Protein AF-A0A2H9RHC7-F1 (afdb_monomer_lite)

Foldseek 3Di:
DLLVQLVVLLVVLVVQVVV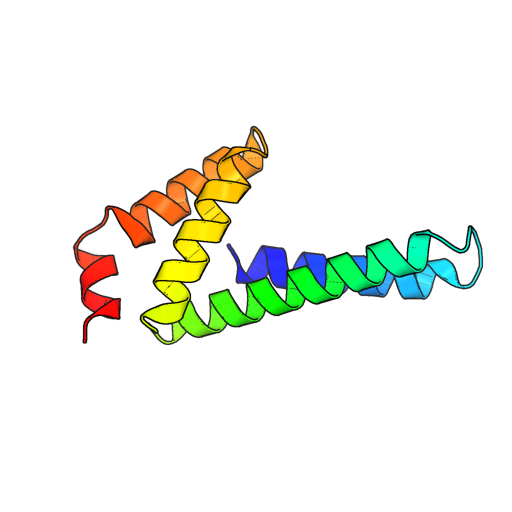VPPDDDPPSNVSSVVSNVSSVVSNVLVVCLVVLAPVSLVVQLVVLVVQCVVPDPSVVVSVVSCCQSPPDPVSVVSNVD

Secondary structure (DSSP, 8-state):
-HHHHHHHHHHHHHHHHHHTTTS--TTHHHHHHHHHHHHHHHHHHHHHHHTT-HHHHHHHHHHHHHHTTSTTHHHHHHHHHHIIIII-HHHHHHTT-

pLDDT: mean 88.53, std 10.62, range [51.97, 97.19]

Radius of gyration: 15.65 Å; chains: 1; bounding box: 35×20×48 Å

Sequence (97 aa):
MFAVGGLLGVLVGLAMLLMGGAMFAENMGIFAVIAIVIGVAELVVAYGIWNMKKWARIVGIILAVIGLINIPIGTIISIVILYFLLIDKNTKDLFTE

Structure (mmCIF, N/CA/C/O backbone):
data_AF-A0A2H9RHC7-F1
#
_entry.id   AF-A0A2H9RHC7-F1
#
loop_
_atom_site.group_PDB
_atom_site.id
_atom_site.type_symbol
_atom_site.label_atom_id
_atom_site.label_alt_id
_atom_site.label_comp_id
_atom_site.label_asym_id
_atom_site.label_entity_id
_atom_site.label_seq_id
_atom_site.pdbx_PDB_ins_code
_atom_site.Cartn_x
_atom_site.Cartn_y
_atom_site.Cartn_z
_atom_site.occupancy
_atom_site.B_iso_or_equiv
_atom_site.auth_seq_id
_atom_site.auth_comp_id
_atom_site.auth_asym_id
_atom_site.auth_atom_id
_atom_site.pdbx_PDB_model_num
ATOM 1 N N . MET A 1 1 ? -3.123 10.017 -1.004 1.00 81.94 1 MET A N 1
ATOM 2 C CA . MET A 1 1 ? -1.758 9.689 -1.478 1.00 81.94 1 MET A CA 1
ATOM 3 C C . MET A 1 1 ? -1.746 8.421 -2.327 1.00 81.94 1 MET A C 1
ATOM 5 O O . MET A 1 1 ? -1.293 8.525 -3.456 1.00 81.94 1 MET A O 1
ATOM 9 N N . PHE A 1 2 ? -2.355 7.308 -1.892 1.00 90.19 2 PHE A N 1
ATOM 10 C CA . PHE A 1 2 ? -2.512 6.096 -2.725 1.00 90.19 2 PHE A CA 1
ATOM 11 C C . PHE A 1 2 ? -3.151 6.337 -4.102 1.00 90.19 2 PHE A C 1
ATOM 13 O O . PHE A 1 2 ? -2.671 5.805 -5.088 1.00 90.19 2 PHE A O 1
ATOM 20 N N . ALA A 1 3 ? -4.170 7.199 -4.210 1.00 93.50 3 ALA A N 1
ATOM 21 C CA . ALA A 1 3 ? -4.771 7.521 -5.511 1.00 93.50 3 ALA A CA 1
ATOM 22 C C . ALA A 1 3 ? -3.777 8.175 -6.492 1.00 93.50 3 ALA A C 1
ATOM 24 O O . ALA A 1 3 ? -3.806 7.900 -7.686 1.00 93.50 3 ALA A O 1
ATOM 25 N N . VAL A 1 4 ? -2.893 9.038 -5.979 1.00 92.50 4 VAL A N 1
ATOM 26 C CA . VAL A 1 4 ? -1.886 9.740 -6.787 1.00 92.50 4 VAL A CA 1
ATOM 27 C C . VAL A 1 4 ? -0.770 8.779 -7.184 1.00 92.50 4 VAL A C 1
ATOM 29 O O . VAL A 1 4 ? -0.429 8.721 -8.359 1.00 92.50 4 VAL A O 1
ATOM 32 N N . GLY A 1 5 ? -0.247 7.999 -6.230 1.00 90.38 5 GLY A N 1
ATOM 33 C CA . GLY A 1 5 ? 0.745 6.952 -6.505 1.00 90.38 5 GLY A CA 1
ATOM 34 C C . GLY A 1 5 ? 0.225 5.939 -7.522 1.00 90.38 5 GLY A C 1
ATOM 35 O O . GLY A 1 5 ? 0.875 5.698 -8.536 1.00 90.38 5 GLY A O 1
ATOM 36 N N . GLY A 1 6 ? -1.012 5.479 -7.329 1.00 92.12 6 GLY A N 1
ATOM 37 C CA . GLY A 1 6 ? -1.653 4.510 -8.200 1.00 92.12 6 GLY A CA 1
ATOM 38 C C . GLY A 1 6 ? -1.842 5.019 -9.624 1.00 92.12 6 GLY A C 1
ATOM 39 O O . GLY A 1 6 ? -1.489 4.335 -10.584 1.00 92.12 6 GLY A O 1
ATOM 40 N N . LEU A 1 7 ? -2.324 6.258 -9.770 1.00 95.50 7 LEU A N 1
ATOM 41 C CA . LEU A 1 7 ? -2.454 6.902 -11.074 1.00 95.50 7 LEU A CA 1
ATOM 42 C C . LEU A 1 7 ? -1.090 7.062 -11.759 1.00 95.50 7 LEU A C 1
ATOM 44 O O . LEU A 1 7 ? -0.954 6.718 -12.930 1.00 95.50 7 LEU A O 1
ATOM 48 N N . LEU A 1 8 ? -0.073 7.539 -11.036 1.00 92.62 8 LEU A N 1
ATOM 49 C CA . LEU A 1 8 ? 1.279 7.688 -11.577 1.00 92.62 8 LEU A CA 1
ATOM 50 C C . LEU A 1 8 ? 1.884 6.340 -11.980 1.00 92.62 8 LEU A C 1
ATOM 52 O O . LEU A 1 8 ? 2.455 6.249 -13.060 1.00 92.62 8 LEU A O 1
ATOM 56 N N . GLY A 1 9 ? 1.728 5.290 -11.172 1.00 91.31 9 GLY A N 1
ATOM 57 C CA . GLY A 1 9 ? 2.227 3.947 -11.476 1.00 91.31 9 GLY A CA 1
ATOM 58 C C . GLY A 1 9 ? 1.615 3.369 -12.752 1.00 91.31 9 GLY A C 1
ATOM 59 O O . GLY A 1 9 ? 2.339 2.865 -13.612 1.00 91.31 9 GLY A O 1
ATOM 60 N N . VAL A 1 10 ? 0.297 3.526 -12.928 1.00 94.00 10 VAL A N 1
ATOM 61 C CA . VAL A 1 10 ? -0.393 3.121 -14.162 1.00 94.00 10 VAL A CA 1
ATOM 62 C C . VAL A 1 10 ? 0.096 3.934 -15.360 1.00 94.00 10 VAL A C 1
ATOM 64 O O . VAL A 1 10 ? 0.426 3.353 -16.390 1.00 94.00 10 VAL A O 1
ATOM 67 N N . LEU A 1 11 ? 0.184 5.262 -15.238 1.00 94.00 11 LEU A N 1
ATOM 68 C CA . LEU A 1 11 ? 0.640 6.127 -16.331 1.00 94.00 11 LEU A CA 1
ATOM 69 C C . LEU A 1 11 ? 2.092 5.842 -16.727 1.00 94.00 11 LEU A C 1
ATOM 71 O O . LEU A 1 11 ? 2.389 5.768 -17.916 1.00 94.00 11 LEU A O 1
ATOM 75 N N . VAL A 1 12 ? 2.982 5.645 -15.753 1.00 90.44 12 VAL A N 1
ATOM 76 C CA . VAL A 1 12 ? 4.385 5.286 -15.990 1.00 90.44 12 VAL A CA 1
ATOM 77 C C . VAL A 1 12 ? 4.473 3.932 -16.679 1.00 90.44 12 VAL A C 1
ATOM 79 O O . VAL A 1 12 ? 5.147 3.823 -17.698 1.00 90.44 12 VAL A O 1
ATOM 82 N N . GLY A 1 13 ? 3.762 2.916 -16.190 1.00 89.38 13 GLY A N 1
ATOM 83 C CA . GLY A 1 13 ? 3.777 1.601 -16.823 1.00 89.38 13 GLY A CA 1
ATOM 84 C C . GLY A 1 13 ? 3.213 1.623 -18.249 1.00 89.38 13 GLY A C 1
ATOM 85 O O . GLY A 1 13 ? 3.815 1.048 -19.153 1.00 89.38 13 GLY A O 1
ATOM 86 N N . LEU A 1 14 ? 2.127 2.364 -18.499 1.00 90.56 14 LEU A N 1
ATOM 87 C CA . LEU A 1 14 ? 1.602 2.570 -19.853 1.00 90.56 14 LEU A CA 1
ATOM 88 C C . LEU A 1 14 ? 2.600 3.314 -20.748 1.00 90.56 14 LEU A C 1
ATOM 90 O O . LEU A 1 14 ? 2.834 2.892 -21.877 1.00 90.56 14 LEU A O 1
ATOM 94 N N . ALA A 1 15 ? 3.226 4.382 -20.252 1.00 89.56 15 ALA A N 1
ATOM 95 C CA . ALA A 1 15 ? 4.255 5.106 -20.989 1.00 89.56 15 ALA A CA 1
ATOM 96 C C . ALA A 1 15 ? 5.446 4.196 -21.326 1.00 89.56 15 ALA A C 1
ATOM 98 O O . ALA A 1 15 ? 5.928 4.226 -22.453 1.00 89.56 15 ALA A O 1
ATOM 99 N N . MET A 1 16 ? 5.888 3.344 -20.395 1.00 85.38 16 MET A N 1
ATOM 100 C CA . MET A 1 16 ? 6.954 2.367 -20.636 1.00 85.38 16 MET A CA 1
ATOM 101 C C . MET A 1 16 ? 6.572 1.356 -21.724 1.00 85.38 16 MET A C 1
ATOM 103 O O . MET A 1 16 ? 7.403 1.061 -22.580 1.00 85.38 16 MET A O 1
ATOM 107 N N . LEU A 1 17 ? 5.324 0.870 -21.748 1.00 84.81 17 LEU A N 1
ATOM 108 C CA . LEU A 1 17 ? 4.838 -0.012 -22.818 1.00 84.81 17 LEU A CA 1
ATOM 109 C C . LEU A 1 17 ? 4.781 0.699 -24.179 1.00 84.81 17 LEU A C 1
ATOM 111 O O . LEU A 1 17 ? 5.186 0.124 -25.185 1.00 84.81 17 LEU A O 1
ATOM 115 N N . LEU A 1 18 ? 4.309 1.949 -24.214 1.00 84.94 18 LEU A N 1
ATOM 116 C CA . LEU A 1 18 ? 4.176 2.735 -25.447 1.00 84.94 18 LEU A CA 1
ATOM 117 C C . LEU A 1 18 ? 5.535 3.176 -26.012 1.00 84.94 18 LEU A C 1
ATOM 119 O O . LEU A 1 18 ? 5.729 3.168 -27.225 1.00 84.94 18 LEU A O 1
ATOM 123 N N . MET A 1 19 ? 6.487 3.533 -25.147 1.00 79.06 19 MET A N 1
ATOM 124 C CA . MET A 1 19 ? 7.853 3.903 -25.540 1.00 79.06 19 MET A CA 1
ATOM 125 C C . MET A 1 19 ? 8.718 2.679 -25.890 1.00 79.06 19 MET A C 1
ATOM 127 O O . MET A 1 19 ? 9.643 2.792 -26.693 1.00 79.06 19 MET A O 1
ATOM 131 N N . GLY A 1 20 ? 8.398 1.502 -25.338 1.00 67.25 20 GLY A N 1
ATOM 132 C CA . GLY A 1 20 ? 9.103 0.235 -25.573 1.00 67.25 20 GLY A CA 1
ATOM 133 C C . GLY A 1 20 ? 8.938 -0.357 -26.980 1.00 67.25 20 GLY A C 1
ATOM 134 O O . GLY A 1 20 ? 9.589 -1.347 -27.298 1.00 67.25 20 GLY A O 1
ATOM 135 N N . GLY A 1 21 ? 8.118 0.249 -27.847 1.00 60.81 21 GLY A N 1
ATOM 136 C CA . GLY A 1 21 ? 7.933 -0.186 -29.237 1.00 60.81 21 GLY A CA 1
ATOM 137 C C . GLY A 1 21 ? 9.097 0.128 -30.190 1.00 60.81 21 GLY A C 1
ATOM 138 O O . GLY A 1 21 ? 9.103 -0.390 -31.302 1.00 60.81 21 GLY A O 1
ATOM 139 N N . ALA A 1 22 ? 10.077 0.952 -29.793 1.00 54.75 22 ALA A N 1
ATOM 140 C CA . ALA A 1 22 ? 11.152 1.385 -30.698 1.00 54.75 22 ALA A CA 1
ATOM 141 C C . ALA A 1 22 ? 12.580 1.210 -30.159 1.00 54.75 22 ALA A C 1
ATOM 143 O O . ALA A 1 22 ? 13.515 1.185 -30.956 1.00 54.75 22 ALA A O 1
ATOM 144 N N . MET A 1 23 ? 12.792 1.087 -28.845 1.00 57.91 23 MET A N 1
ATOM 145 C CA . MET A 1 23 ? 14.140 1.011 -28.281 1.00 57.91 23 MET A CA 1
ATOM 146 C C . MET A 1 23 ? 14.142 0.191 -26.975 1.00 57.91 23 MET A C 1
ATOM 148 O O . MET A 1 23 ? 13.525 0.601 -26.002 1.00 57.91 23 MET A O 1
ATOM 152 N N . PHE A 1 24 ? 14.900 -0.912 -26.946 1.00 51.97 24 PHE A N 1
ATOM 153 C CA . PHE A 1 24 ? 15.368 -1.646 -25.750 1.00 51.97 24 PHE A CA 1
ATOM 154 C C . PHE A 1 24 ? 14.500 -2.781 -25.143 1.00 51.97 24 PHE A C 1
ATOM 156 O O . PHE A 1 24 ? 13.559 -2.568 -24.391 1.00 51.97 24 PHE A O 1
ATOM 163 N N . ALA A 1 25 ? 14.995 -4.004 -25.391 1.00 57.41 25 ALA A N 1
ATOM 164 C CA . ALA A 1 25 ? 15.199 -5.139 -24.478 1.00 57.41 25 ALA A CA 1
ATOM 165 C C . ALA A 1 25 ? 14.003 -5.783 -23.737 1.00 57.41 25 ALA A C 1
ATOM 167 O O . ALA A 1 25 ? 13.318 -5.181 -22.915 1.00 57.41 25 ALA A O 1
ATOM 168 N N . GLU A 1 26 ? 13.906 -7.100 -23.926 1.00 59.81 26 GLU A N 1
ATOM 169 C CA . GLU A 1 26 ? 12.944 -8.088 -23.406 1.00 59.81 26 GLU A CA 1
ATOM 170 C C . GLU A 1 26 ? 12.585 -7.983 -21.903 1.00 59.81 26 GLU A C 1
ATOM 172 O O . GLU A 1 26 ? 11.545 -8.486 -21.482 1.00 59.81 26 GLU A O 1
ATOM 177 N N . ASN A 1 27 ? 13.378 -7.276 -21.090 1.00 64.56 27 ASN A N 1
ATOM 178 C CA . ASN A 1 27 ? 13.176 -7.133 -19.645 1.00 64.56 27 ASN A CA 1
ATOM 179 C C . ASN A 1 27 ? 12.346 -5.900 -19.229 1.00 64.56 27 ASN A C 1
ATOM 181 O O . ASN A 1 27 ? 11.803 -5.885 -18.125 1.00 64.56 27 ASN A O 1
ATOM 185 N N . MET A 1 28 ? 12.209 -4.8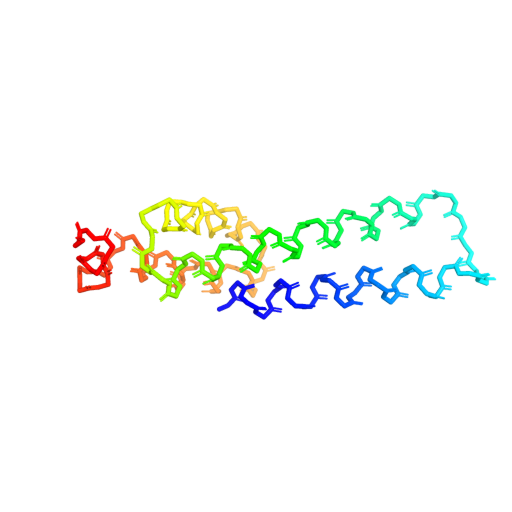67 -20.074 1.00 66.44 28 MET A N 1
ATOM 186 C CA . MET A 1 28 ? 11.478 -3.638 -19.705 1.00 66.44 28 MET A CA 1
ATOM 187 C C . MET A 1 28 ? 9.956 -3.830 -19.640 1.00 66.44 28 MET A C 1
ATOM 189 O O . MET A 1 28 ? 9.291 -3.179 -18.833 1.00 66.44 28 MET A O 1
ATOM 193 N N . GLY A 1 29 ? 9.405 -4.766 -20.420 1.00 74.62 29 GLY A N 1
ATOM 194 C CA . GLY A 1 29 ? 7.973 -5.081 -20.394 1.00 74.62 29 GLY A CA 1
ATOM 195 C C . GLY A 1 29 ? 7.506 -5.608 -19.035 1.00 74.62 29 GLY A C 1
ATOM 196 O O . GLY A 1 29 ? 6.428 -5.247 -18.568 1.00 74.62 29 GLY A O 1
ATOM 197 N N . ILE A 1 30 ? 8.347 -6.389 -18.350 1.00 82.81 30 ILE A N 1
ATOM 198 C CA . ILE A 1 30 ? 8.035 -6.938 -17.023 1.00 82.81 30 ILE A CA 1
ATOM 199 C C . ILE A 1 30 ? 7.919 -5.811 -15.991 1.00 82.81 30 ILE A C 1
ATOM 201 O O . ILE A 1 30 ? 6.947 -5.766 -15.240 1.00 82.81 30 ILE A O 1
ATOM 205 N N . PHE A 1 31 ? 8.853 -4.854 -15.989 1.00 84.44 31 PHE A N 1
ATOM 206 C CA . PHE A 1 31 ? 8.788 -3.697 -15.090 1.00 84.44 31 PHE A CA 1
ATOM 207 C C . PHE A 1 31 ? 7.563 -2.818 -15.356 1.00 84.44 31 PHE A C 1
ATOM 209 O O . PHE A 1 31 ? 6.944 -2.335 -14.409 1.00 84.44 31 PHE A O 1
ATOM 216 N N . ALA A 1 32 ? 7.175 -2.656 -16.623 1.00 87.94 32 ALA A N 1
ATOM 217 C CA . ALA A 1 32 ? 5.984 -1.902 -16.990 1.00 87.94 32 ALA A CA 1
ATOM 218 C C . ALA A 1 32 ? 4.698 -2.572 -16.473 1.00 87.94 32 ALA A C 1
ATOM 220 O O . ALA A 1 32 ? 3.851 -1.910 -15.874 1.00 87.94 32 ALA A O 1
ATOM 221 N N . VAL A 1 33 ? 4.580 -3.895 -16.629 1.00 88.50 33 VAL A N 1
ATOM 222 C CA . VAL A 1 33 ? 3.447 -4.667 -16.093 1.00 88.50 33 VAL A CA 1
ATOM 223 C C . VAL A 1 33 ? 3.414 -4.599 -14.566 1.00 88.50 33 VAL A C 1
ATOM 225 O O . VAL A 1 33 ? 2.353 -4.353 -13.998 1.00 88.50 33 VAL A O 1
ATOM 228 N N . ILE A 1 34 ? 4.561 -4.746 -13.895 1.00 89.56 34 ILE A N 1
ATOM 229 C CA . ILE A 1 34 ? 4.657 -4.616 -12.433 1.00 89.56 34 ILE A CA 1
ATOM 230 C C . ILE A 1 34 ? 4.190 -3.227 -11.979 1.00 89.56 34 ILE A C 1
ATOM 232 O O . ILE A 1 34 ? 3.391 -3.132 -11.049 1.00 89.56 34 ILE A O 1
ATOM 236 N N . ALA A 1 35 ? 4.629 -2.157 -12.650 1.00 90.19 35 ALA A N 1
ATOM 237 C CA . ALA A 1 35 ? 4.218 -0.791 -12.329 1.00 90.19 35 ALA A CA 1
ATOM 238 C C . ALA A 1 35 ? 2.700 -0.591 -12.474 1.00 90.19 35 ALA A C 1
ATOM 240 O O . ALA A 1 35 ? 2.077 0.004 -11.594 1.00 90.19 35 ALA A O 1
ATOM 241 N N . ILE A 1 36 ? 2.087 -1.145 -13.528 1.00 92.06 36 ILE A N 1
ATOM 242 C CA . ILE A 1 36 ? 0.629 -1.103 -13.719 1.00 92.06 36 ILE A CA 1
ATOM 243 C C . ILE A 1 36 ? -0.083 -1.884 -12.615 1.00 92.06 36 ILE A C 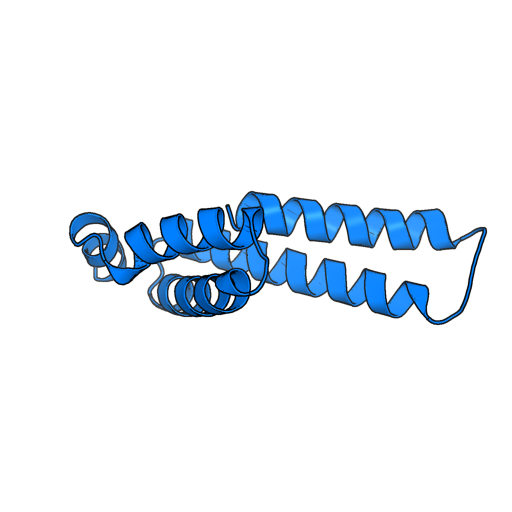1
ATOM 245 O O . ILE A 1 36 ? -1.031 -1.370 -12.031 1.00 92.06 36 ILE A O 1
ATOM 249 N N . VAL A 1 37 ? 0.362 -3.103 -12.304 1.00 94.25 37 VAL A N 1
ATOM 250 C CA . VAL A 1 37 ? -0.271 -3.953 -11.282 1.00 94.25 37 VAL A CA 1
ATOM 251 C C . VAL A 1 37 ? -0.223 -3.284 -9.910 1.00 94.25 37 VAL A C 1
ATOM 253 O O . VAL A 1 37 ? -1.249 -3.206 -9.232 1.00 94.25 37 VAL A O 1
ATOM 256 N N . ILE A 1 38 ? 0.939 -2.754 -9.518 1.00 90.75 38 ILE A N 1
ATOM 257 C CA . ILE A 1 38 ? 1.087 -2.003 -8.267 1.00 90.75 38 ILE A CA 1
ATOM 258 C C . ILE A 1 38 ? 0.199 -0.756 -8.299 1.00 90.75 38 ILE A C 1
ATOM 260 O O . ILE A 1 38 ? -0.539 -0.513 -7.347 1.00 90.75 38 ILE A O 1
ATOM 264 N N . GLY A 1 39 ? 0.205 -0.007 -9.405 1.00 92.56 39 GLY A N 1
ATOM 265 C CA . GLY A 1 39 ? -0.596 1.205 -9.533 1.00 92.56 39 GLY A CA 1
ATOM 266 C C . GLY A 1 39 ? -2.100 0.941 -9.398 1.00 92.56 39 GLY A C 1
ATOM 267 O O . GLY A 1 39 ? -2.799 1.628 -8.654 1.00 92.56 39 GLY A O 1
ATOM 268 N N . VAL A 1 40 ? -2.601 -0.117 -10.039 1.00 95.12 40 VAL A N 1
ATOM 269 C CA . VAL A 1 40 ? -3.995 -0.560 -9.904 1.00 95.12 40 VAL A CA 1
ATOM 270 C C . VAL A 1 40 ? -4.301 -0.984 -8.469 1.00 95.12 40 VAL A C 1
ATOM 272 O O . VAL A 1 40 ? -5.341 -0.600 -7.936 1.00 95.12 40 VAL A O 1
ATOM 275 N N . ALA A 1 41 ? -3.407 -1.728 -7.813 1.00 93.50 41 ALA A N 1
ATOM 276 C CA . ALA A 1 41 ? -3.596 -2.122 -6.420 1.00 93.50 41 ALA A CA 1
ATOM 277 C C . ALA A 1 41 ? -3.705 -0.899 -5.490 1.00 93.50 41 ALA A C 1
ATOM 279 O O . ALA A 1 41 ? -4.595 -0.850 -4.640 1.00 93.50 41 ALA A O 1
ATOM 280 N N . GLU A 1 42 ? -2.870 0.125 -5.683 1.00 93.94 42 GLU A N 1
ATOM 281 C CA . GLU A 1 42 ? -2.961 1.376 -4.922 1.00 93.94 42 GLU A CA 1
ATOM 282 C C . GLU A 1 42 ? -4.269 2.135 -5.184 1.00 93.94 42 GLU A C 1
ATOM 284 O O . GLU A 1 42 ? -4.865 2.667 -4.244 1.00 93.94 42 GLU A O 1
ATOM 289 N N . LEU A 1 43 ? -4.768 2.148 -6.425 1.00 96.69 43 LEU A N 1
ATOM 290 C CA . LEU A 1 43 ? -6.077 2.728 -6.752 1.00 96.69 43 LEU A CA 1
ATOM 291 C C . LEU A 1 43 ? -7.222 1.975 -6.065 1.00 96.69 43 LEU A C 1
ATOM 293 O O . LEU A 1 43 ? -8.139 2.602 -5.532 1.00 96.69 43 LEU A O 1
ATOM 297 N N . VAL A 1 44 ? -7.155 0.643 -6.025 1.00 97.19 44 VAL A N 1
ATOM 298 C CA . VAL A 1 44 ? -8.131 -0.200 -5.320 1.00 97.19 44 VAL A CA 1
ATOM 299 C C . VAL A 1 44 ? -8.124 0.106 -3.822 1.00 97.19 44 VAL A C 1
ATOM 301 O O . VAL A 1 44 ? -9.187 0.285 -3.226 1.00 97.19 44 VAL A O 1
ATOM 304 N N . VAL A 1 45 ? -6.945 0.243 -3.211 1.00 96.31 45 VAL A N 1
ATOM 305 C CA . VAL A 1 45 ? -6.813 0.641 -1.800 1.00 96.31 45 VAL A CA 1
ATOM 306 C C . VAL A 1 45 ? -7.355 2.050 -1.571 1.00 96.31 45 VAL A C 1
ATOM 308 O O . VAL A 1 45 ? -8.094 2.264 -0.612 1.00 96.31 45 VAL A O 1
ATOM 311 N N . ALA A 1 46 ? -7.054 3.003 -2.455 1.00 96.31 46 ALA A N 1
ATOM 312 C CA . ALA A 1 46 ? -7.575 4.363 -2.362 1.00 96.31 46 ALA A CA 1
ATOM 313 C C . ALA A 1 46 ? -9.107 4.391 -2.413 1.00 96.31 46 ALA A C 1
ATOM 315 O O . ALA A 1 46 ? -9.738 5.015 -1.561 1.00 96.31 46 ALA A O 1
ATOM 316 N N . TYR A 1 47 ? -9.702 3.654 -3.353 1.00 97.19 47 TYR A N 1
ATOM 317 C CA . TYR A 1 47 ? -11.148 3.493 -3.445 1.00 97.19 47 TYR A CA 1
ATOM 318 C C . TYR A 1 47 ? -11.724 2.860 -2.174 1.00 97.19 47 TYR A C 1
ATOM 320 O O . TYR A 1 47 ? -12.710 3.350 -1.624 1.00 97.19 47 TYR A O 1
ATOM 328 N N . GLY A 1 48 ? -11.100 1.802 -1.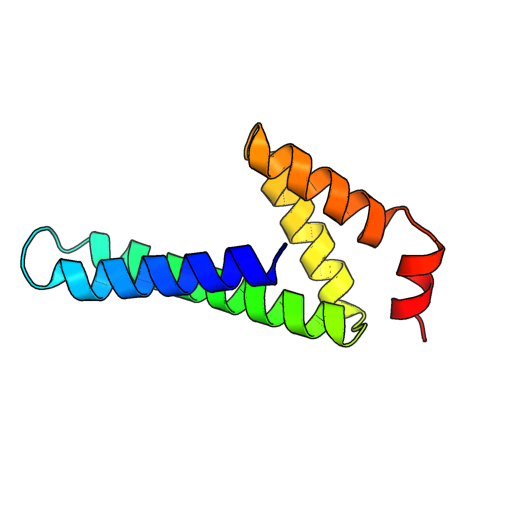658 1.00 96.00 48 GLY A N 1
ATOM 329 C CA . GLY A 1 48 ? -11.528 1.170 -0.415 1.00 96.00 48 GLY A CA 1
ATOM 330 C C . GLY A 1 48 ? -11.465 2.116 0.792 1.00 96.00 48 GLY A C 1
ATOM 331 O O . GLY A 1 48 ? -12.375 2.097 1.618 1.00 96.00 48 GLY A O 1
ATOM 332 N N . ILE A 1 49 ? -10.442 2.975 0.866 1.00 96.06 49 ILE A N 1
ATOM 333 C CA . ILE A 1 49 ? -10.299 4.004 1.906 1.00 96.06 49 ILE A CA 1
ATOM 334 C C . ILE A 1 49 ? -11.396 5.068 1.779 1.00 96.06 49 ILE A C 1
ATOM 336 O O . ILE A 1 49 ? -12.008 5.412 2.783 1.00 96.06 49 ILE A O 1
ATOM 340 N N . TRP A 1 50 ? -11.704 5.549 0.569 1.00 95.69 50 TRP A N 1
ATOM 341 C CA . TRP A 1 50 ? -12.795 6.513 0.352 1.00 95.69 50 TRP A CA 1
ATOM 342 C C . TRP A 1 50 ? -14.172 5.969 0.732 1.00 95.69 50 TRP A C 1
ATOM 344 O O . TRP A 1 50 ? -15.036 6.728 1.156 1.00 95.69 50 TRP A O 1
ATOM 354 N N . ASN A 1 51 ? -14.363 4.656 0.615 1.00 95.62 51 ASN A N 1
ATOM 355 C CA . ASN A 1 51 ? -15.590 3.970 1.019 1.00 95.62 51 ASN A CA 1
ATOM 356 C C . ASN A 1 51 ? -15.522 3.418 2.453 1.00 95.62 51 ASN A C 1
ATOM 358 O O . ASN A 1 51 ? -16.296 2.519 2.793 1.00 95.62 51 ASN A O 1
ATOM 362 N N . MET A 1 52 ? -14.564 3.896 3.256 1.00 95.12 52 MET A N 1
ATOM 363 C CA . MET A 1 52 ? -14.363 3.539 4.663 1.00 95.12 52 MET A CA 1
ATOM 364 C C . MET A 1 52 ? -14.325 2.026 4.931 1.00 95.12 52 MET A C 1
ATOM 366 O O . MET A 1 52 ? -14.761 1.526 5.964 1.00 95.12 52 MET A O 1
ATOM 370 N N . LYS A 1 53 ? -13.783 1.240 3.994 1.00 95.69 53 LYS A N 1
ATOM 371 C CA . LYS A 1 53 ? -13.755 -0.220 4.125 1.00 95.69 53 LYS A CA 1
ATOM 372 C C . LYS A 1 53 ? -12.650 -0.677 5.082 1.00 95.69 53 LYS A C 1
ATOM 374 O O . LYS A 1 53 ? -11.477 -0.350 4.897 1.00 95.69 53 LYS A O 1
ATOM 379 N N . LYS A 1 54 ? -13.004 -1.548 6.038 1.00 94.06 54 LYS A N 1
ATOM 380 C CA . LYS A 1 54 ? -12.084 -2.161 7.025 1.00 94.06 54 LYS A CA 1
ATOM 381 C C . LYS A 1 54 ? -10.840 -2.788 6.388 1.00 94.06 54 LYS A C 1
ATOM 383 O O . LYS A 1 54 ? -9.727 -2.561 6.855 1.00 94.06 54 LYS A O 1
ATOM 388 N N . TRP A 1 55 ? -11.015 -3.540 5.298 1.00 94.69 55 TRP A N 1
ATOM 389 C CA . TRP A 1 55 ? -9.900 -4.192 4.599 1.00 94.69 55 TRP A CA 1
ATOM 390 C C . TRP A 1 55 ? -8.912 -3.172 4.017 1.00 94.69 55 TRP A C 1
ATOM 392 O O . TRP A 1 55 ? -7.703 -3.365 4.102 1.00 94.69 55 TRP A O 1
ATOM 402 N N . ALA A 1 56 ? -9.414 -2.055 3.487 1.00 95.56 56 ALA A N 1
ATOM 403 C CA . ALA A 1 56 ? -8.594 -1.047 2.827 1.00 95.56 56 ALA A CA 1
ATOM 404 C C . ALA A 1 56 ? -7.730 -0.279 3.825 1.00 95.56 56 ALA A C 1
ATOM 406 O O . ALA A 1 56 ? -6.588 0.059 3.526 1.00 95.56 56 ALA A O 1
ATOM 407 N N . ARG A 1 57 ? -8.239 -0.081 5.046 1.00 95.44 57 ARG A N 1
ATOM 408 C CA . ARG A 1 57 ? -7.456 0.458 6.158 1.00 95.44 57 ARG A CA 1
ATOM 409 C C . ARG A 1 57 ? -6.273 -0.443 6.510 1.00 95.44 57 ARG A C 1
ATOM 411 O O . ARG A 1 57 ? -5.160 0.056 6.639 1.00 95.44 57 ARG A O 1
ATOM 418 N N . ILE A 1 58 ? -6.493 -1.755 6.638 1.00 95.75 58 ILE A N 1
ATOM 419 C CA . ILE A 1 58 ? -5.424 -2.717 6.963 1.00 95.75 58 ILE A CA 1
ATOM 420 C C . ILE A 1 58 ? -4.367 -2.730 5.856 1.00 95.75 58 ILE A C 1
ATOM 422 O O . ILE A 1 58 ? -3.180 -2.580 6.138 1.00 95.75 58 ILE A O 1
ATOM 426 N N . VAL A 1 59 ? -4.793 -2.847 4.596 1.00 95.25 59 VAL A N 1
ATOM 427 C CA . VAL A 1 59 ? -3.868 -2.853 3.453 1.00 95.25 59 VAL A CA 1
ATOM 428 C C . VAL A 1 59 ? -3.120 -1.520 3.346 1.00 95.25 59 VAL A C 1
ATOM 430 O O . VAL A 1 59 ? -1.909 -1.521 3.152 1.00 95.25 59 VAL A O 1
ATOM 433 N N . GLY A 1 60 ? -3.796 -0.387 3.552 1.00 95.31 60 GLY A N 1
ATOM 434 C CA . GLY A 1 60 ? -3.170 0.936 3.564 1.00 95.31 60 GLY A CA 1
ATOM 435 C C . GLY A 1 60 ? -2.105 1.092 4.654 1.00 95.31 60 GLY A C 1
ATOM 436 O O . GLY A 1 60 ? -1.056 1.676 4.399 1.00 95.31 60 GLY A O 1
ATOM 437 N N . ILE A 1 61 ? -2.321 0.521 5.844 1.00 95.88 61 ILE A N 1
ATOM 438 C CA . ILE A 1 61 ? -1.306 0.485 6.911 1.00 95.88 61 ILE A CA 1
ATOM 439 C C . ILE A 1 61 ? -0.096 -0.346 6.475 1.00 95.88 61 ILE A C 1
ATOM 441 O O . ILE A 1 61 ? 1.031 0.122 6.608 1.00 95.88 61 ILE A O 1
ATOM 445 N N . ILE A 1 62 ? -0.311 -1.545 5.924 1.00 95.31 62 ILE A N 1
ATOM 446 C CA . ILE A 1 62 ? 0.779 -2.413 5.445 1.00 95.31 62 ILE A CA 1
ATOM 447 C C . ILE A 1 62 ? 1.609 -1.689 4.378 1.00 95.31 62 ILE A C 1
ATOM 449 O O . ILE A 1 62 ? 2.834 -1.641 4.478 1.00 95.31 62 ILE A O 1
ATOM 453 N N . LEU A 1 63 ? 0.949 -1.077 3.391 1.00 92.50 63 LEU A N 1
ATOM 454 C CA . LEU A 1 63 ? 1.628 -0.336 2.328 1.00 92.50 63 LEU A CA 1
ATOM 455 C C . LEU A 1 63 ? 2.405 0.865 2.871 1.00 92.50 63 LEU A C 1
ATOM 457 O O . LEU A 1 63 ? 3.519 1.119 2.423 1.00 92.50 63 LEU A O 1
ATOM 461 N N . ALA A 1 64 ? 1.867 1.572 3.866 1.00 93.62 64 ALA A N 1
ATOM 462 C CA . ALA A 1 64 ? 2.580 2.671 4.502 1.00 93.62 64 ALA A CA 1
ATOM 463 C C . ALA A 1 64 ? 3.804 2.182 5.296 1.00 93.62 64 ALA A C 1
ATOM 465 O O . ALA A 1 64 ? 4.854 2.807 5.231 1.00 93.62 64 ALA A O 1
ATOM 466 N N . VAL A 1 65 ? 3.738 1.034 5.980 1.00 94.94 65 VAL A N 1
ATOM 467 C CA . VAL A 1 65 ? 4.927 0.448 6.630 1.00 94.94 65 VAL A CA 1
ATOM 468 C C . VAL A 1 65 ? 6.012 0.123 5.600 1.00 94.94 65 VAL A C 1
ATOM 470 O O . VAL A 1 65 ? 7.174 0.455 5.822 1.00 94.94 65 VAL A O 1
ATOM 473 N N . ILE A 1 66 ? 5.643 -0.462 4.457 1.00 92.06 66 ILE A N 1
ATOM 474 C CA . ILE A 1 66 ? 6.588 -0.730 3.359 1.00 92.06 66 ILE A CA 1
ATOM 475 C C . ILE A 1 66 ? 7.171 0.586 2.819 1.00 92.06 66 ILE A C 1
ATOM 477 O O . ILE A 1 66 ? 8.376 0.691 2.588 1.00 92.06 66 ILE A O 1
ATOM 481 N N . GLY A 1 67 ? 6.338 1.619 2.676 1.00 87.12 67 GLY A N 1
ATOM 482 C CA . GLY A 1 67 ? 6.739 2.936 2.188 1.00 87.12 67 GLY A CA 1
ATOM 483 C C . GLY A 1 67 ? 7.729 3.683 3.090 1.00 87.12 67 GLY A C 1
ATOM 484 O O . GLY A 1 67 ? 8.443 4.556 2.594 1.00 87.12 67 GLY A O 1
ATOM 485 N N . LEU A 1 68 ? 7.854 3.318 4.374 1.00 92.31 68 LEU A N 1
ATOM 486 C CA . LEU A 1 68 ? 8.861 3.898 5.273 1.00 92.31 68 LEU A CA 1
ATOM 487 C C . LEU A 1 68 ? 10.301 3.642 4.806 1.00 92.31 68 LEU A C 1
ATOM 489 O O . LEU A 1 68 ? 11.174 4.452 5.114 1.00 92.31 68 LEU A O 1
ATOM 493 N N . ILE A 1 69 ? 10.538 2.566 4.044 1.00 92.19 69 ILE A N 1
ATOM 494 C CA . ILE A 1 69 ? 11.856 2.201 3.496 1.00 92.19 69 ILE A CA 1
ATOM 495 C C . ILE A 1 69 ? 12.313 3.216 2.430 1.00 92.19 69 ILE A C 1
ATOM 497 O O . ILE A 1 69 ? 13.509 3.399 2.207 1.00 92.19 69 ILE A O 1
ATOM 501 N N . ASN A 1 70 ? 11.373 3.912 1.784 1.00 84.56 70 ASN A N 1
ATOM 502 C CA . ASN A 1 70 ? 11.655 4.831 0.686 1.00 84.56 70 ASN A CA 1
ATOM 503 C C . ASN A 1 70 ? 11.951 6.258 1.199 1.00 84.56 70 ASN A C 1
ATOM 505 O O . ASN A 1 70 ? 11.082 7.133 1.223 1.00 84.56 70 ASN A O 1
ATOM 509 N N . ILE A 1 71 ? 13.189 6.483 1.643 1.00 89.44 71 ILE A N 1
ATOM 510 C CA . ILE A 1 71 ? 13.648 7.741 2.257 1.00 89.44 71 ILE A CA 1
ATOM 511 C C . ILE A 1 71 ? 14.086 8.759 1.178 1.00 89.44 71 ILE A C 1
ATOM 513 O O . ILE A 1 71 ? 14.785 8.373 0.243 1.00 89.44 71 ILE A O 1
ATOM 517 N N . PRO A 1 72 ? 13.769 10.070 1.310 1.00 86.88 72 PRO A N 1
ATOM 518 C CA . PRO A 1 72 ? 13.039 10.697 2.422 1.00 86.88 72 PRO A CA 1
ATOM 519 C C . PRO A 1 72 ? 11.537 10.893 2.163 1.00 86.88 72 PRO A C 1
ATOM 521 O O . PRO A 1 72 ? 10.751 10.973 3.106 1.00 86.88 72 PRO A O 1
ATOM 524 N N . ILE A 1 73 ? 11.125 10.988 0.897 1.00 89.00 73 ILE A N 1
ATOM 525 C CA . ILE A 1 73 ? 9.765 11.404 0.521 1.00 89.00 73 ILE A CA 1
ATOM 526 C C . ILE A 1 73 ? 8.736 10.332 0.898 1.00 89.00 73 ILE A C 1
ATOM 528 O O . ILE A 1 73 ? 7.701 10.649 1.488 1.00 89.00 73 ILE A O 1
ATOM 532 N N . GLY A 1 74 ? 9.025 9.062 0.600 1.00 84.25 74 GLY A N 1
ATOM 533 C CA . GLY A 1 74 ? 8.140 7.944 0.923 1.00 84.25 74 GLY A CA 1
ATOM 534 C C . GLY A 1 74 ? 7.943 7.779 2.426 1.00 84.25 74 GLY A C 1
ATOM 535 O O . GLY A 1 74 ? 6.824 7.521 2.862 1.00 84.25 74 GLY A O 1
ATOM 536 N N . THR A 1 75 ? 8.971 8.047 3.230 1.00 92.56 75 THR A N 1
ATOM 537 C CA . THR A 1 75 ? 8.876 8.038 4.694 1.00 92.56 75 THR A CA 1
ATOM 538 C C . THR A 1 75 ? 7.934 9.117 5.220 1.00 92.56 75 THR A C 1
ATOM 540 O O . THR A 1 75 ? 7.061 8.802 6.025 1.00 92.56 75 THR A O 1
ATOM 543 N N . ILE A 1 76 ? 8.044 10.365 4.746 1.00 94.56 76 ILE A N 1
ATOM 544 C CA . ILE A 1 76 ? 7.150 11.460 5.171 1.00 94.56 76 ILE A CA 1
ATOM 545 C C . ILE A 1 76 ? 5.695 11.113 4.839 1.00 94.56 76 ILE A C 1
ATOM 547 O O . ILE A 1 76 ? 4.822 11.173 5.704 1.00 94.56 76 ILE A O 1
ATOM 551 N N . ILE A 1 77 ? 5.449 10.691 3.597 1.00 92.81 77 ILE A N 1
ATOM 552 C CA . ILE A 1 77 ? 4.127 10.265 3.121 1.00 92.81 77 ILE A CA 1
ATOM 553 C C . ILE A 1 77 ? 3.579 9.124 3.986 1.00 92.81 77 ILE A C 1
ATOM 555 O O . ILE A 1 77 ? 2.434 9.165 4.434 1.00 92.81 77 ILE A O 1
ATOM 559 N N . SER A 1 78 ? 4.411 8.125 4.259 1.00 93.44 78 SER A N 1
ATOM 560 C CA . SER A 1 78 ? 4.026 6.937 5.016 1.00 93.44 78 SER A CA 1
ATOM 561 C C . SER A 1 78 ? 3.724 7.243 6.476 1.00 93.44 78 SER A C 1
ATOM 563 O O . SER A 1 78 ? 2.750 6.722 7.010 1.00 93.44 78 SER A O 1
ATOM 565 N N . ILE A 1 79 ? 4.491 8.131 7.115 1.00 95.69 79 ILE A N 1
ATOM 566 C CA . ILE A 1 79 ? 4.212 8.589 8.482 1.00 95.69 79 ILE A CA 1
ATOM 567 C C . ILE A 1 79 ? 2.846 9.274 8.545 1.00 95.69 79 ILE A C 1
ATOM 569 O O . ILE A 1 79 ? 2.064 8.977 9.444 1.00 95.69 79 ILE A O 1
ATOM 573 N N . VAL A 1 80 ? 2.527 10.142 7.579 1.00 95.38 80 VAL A N 1
ATOM 574 C CA . VAL A 1 80 ? 1.218 10.810 7.520 1.00 95.38 80 VAL A CA 1
ATOM 575 C C . VAL A 1 80 ? 0.092 9.786 7.360 1.00 95.38 80 VAL A C 1
ATOM 577 O O . VAL A 1 80 ? -0.906 9.847 8.077 1.00 95.38 80 VAL A O 1
ATOM 580 N N . ILE A 1 81 ? 0.253 8.806 6.468 1.00 94.88 81 ILE A N 1
ATOM 581 C CA . ILE A 1 81 ? -0.751 7.752 6.264 1.00 94.88 81 ILE A CA 1
ATOM 582 C C . ILE A 1 81 ? -0.931 6.907 7.532 1.00 94.88 81 ILE A C 1
ATOM 584 O O . ILE A 1 81 ? -2.065 6.656 7.943 1.00 94.88 81 ILE A O 1
ATOM 588 N N . LEU A 1 82 ? 0.165 6.487 8.171 1.00 96.31 82 LEU A N 1
ATOM 589 C CA . LEU A 1 82 ? 0.122 5.723 9.418 1.00 96.31 82 LEU A CA 1
ATOM 590 C C . LEU A 1 82 ? -0.534 6.529 10.533 1.00 96.31 82 LEU A C 1
ATOM 592 O O . LEU A 1 82 ? -1.351 5.986 11.268 1.00 96.31 82 LEU A O 1
ATOM 596 N N . TYR A 1 83 ? -0.245 7.824 10.636 1.00 96.50 83 TYR A N 1
ATOM 597 C CA . TYR A 1 83 ? -0.888 8.681 11.621 1.00 96.50 83 TYR A CA 1
ATOM 598 C C . TYR A 1 83 ? -2.415 8.637 11.483 1.00 96.50 83 TYR A C 1
ATOM 600 O O . TYR A 1 83 ? -3.096 8.295 12.447 1.00 96.50 83 TYR A O 1
ATOM 608 N N . PHE A 1 84 ? -2.956 8.867 10.286 1.00 95.44 84 PHE A N 1
ATOM 609 C CA . PHE A 1 84 ? -4.408 8.868 10.084 1.00 95.44 84 PHE A CA 1
ATOM 610 C C . PHE A 1 84 ? -5.044 7.476 10.199 1.00 95.44 84 PHE A C 1
ATOM 612 O O . PHE A 1 84 ? -6.073 7.315 10.847 1.00 95.44 84 PHE A O 1
ATOM 619 N N . LEU A 1 85 ? -4.449 6.441 9.600 1.00 94.56 85 LEU A N 1
ATOM 620 C CA . LEU A 1 85 ? -5.073 5.112 9.562 1.00 94.56 85 LEU A CA 1
ATOM 621 C C . LEU A 1 85 ? -4.844 4.290 10.841 1.00 94.56 85 LEU A C 1
ATOM 623 O O . LEU A 1 85 ? -5.635 3.390 11.145 1.00 94.56 85 LEU A O 1
ATOM 627 N N . LEU A 1 86 ? -3.773 4.551 11.595 1.00 93.94 86 LEU A N 1
ATOM 628 C CA . LEU A 1 86 ? -3.384 3.749 12.760 1.00 93.94 86 LEU A CA 1
ATOM 629 C C . LEU A 1 86 ? -3.543 4.488 14.095 1.00 93.94 86 LEU A C 1
ATOM 631 O O . LEU A 1 86 ? -3.950 3.854 15.080 1.00 93.94 86 LEU A O 1
ATOM 635 N N . ILE A 1 87 ? -3.246 5.791 14.139 1.00 93.88 87 ILE A N 1
ATOM 636 C CA . ILE A 1 87 ? -3.140 6.566 15.386 1.00 93.88 87 ILE A CA 1
ATOM 637 C C . ILE A 1 87 ? -4.393 7.413 15.639 1.00 93.88 87 ILE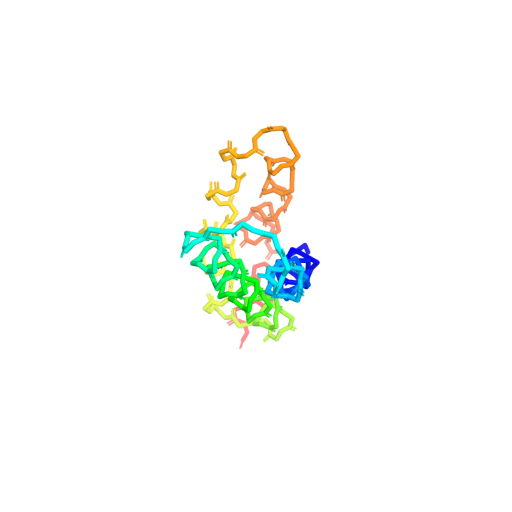 A C 1
ATOM 639 O O . ILE A 1 87 ? -4.961 7.320 16.729 1.00 93.88 87 ILE A O 1
ATOM 643 N N . ASP A 1 88 ? -4.838 8.198 14.657 1.00 95.00 88 ASP A N 1
ATOM 644 C CA . ASP A 1 88 ? -5.945 9.145 14.806 1.00 95.00 88 ASP A CA 1
ATOM 645 C C . ASP A 1 88 ? -7.269 8.435 15.108 1.00 95.00 88 ASP A C 1
ATOM 647 O O . ASP A 1 88 ? -7.777 7.656 14.306 1.00 95.00 88 ASP A O 1
ATOM 651 N N . LYS A 1 89 ? -7.840 8.693 16.287 1.00 90.81 89 LYS A N 1
ATOM 652 C CA . LYS A 1 89 ? -9.043 7.989 16.756 1.00 90.81 89 LYS A CA 1
ATOM 653 C C . LYS A 1 89 ? -10.260 8.304 15.891 1.00 90.81 89 LYS A C 1
ATOM 655 O O . LYS A 1 89 ? -10.937 7.378 15.463 1.00 90.81 89 LYS A O 1
ATOM 660 N N . ASN A 1 90 ? -10.452 9.581 15.557 1.00 91.75 90 ASN A N 1
ATOM 661 C CA . ASN A 1 90 ? -11.587 10.034 14.756 1.00 91.75 90 ASN A CA 1
ATOM 662 C C . ASN A 1 90 ? -11.624 9.314 13.406 1.00 91.75 90 ASN A C 1
ATOM 664 O O . ASN A 1 90 ? -12.651 8.771 13.019 1.00 91.75 90 ASN A O 1
ATOM 668 N N . THR A 1 91 ? -10.482 9.246 12.717 1.00 91.69 91 THR A N 1
ATOM 669 C CA . THR A 1 91 ? -10.374 8.546 11.435 1.00 91.69 91 THR A CA 1
ATOM 670 C C . THR A 1 91 ? -10.609 7.047 11.587 1.00 91.69 91 THR A C 1
ATOM 672 O O . THR A 1 91 ? -11.264 6.449 10.742 1.00 91.69 91 THR A O 1
ATOM 675 N N . LYS A 1 92 ? -10.100 6.412 12.650 1.00 88.31 92 LYS A N 1
ATOM 676 C CA . LYS A 1 92 ? -10.253 4.963 12.869 1.00 88.31 92 LYS A CA 1
ATOM 677 C C . LYS A 1 92 ? -11.703 4.546 13.056 1.00 88.31 92 LYS A C 1
ATOM 679 O O . LYS A 1 92 ? -12.064 3.477 12.560 1.00 88.31 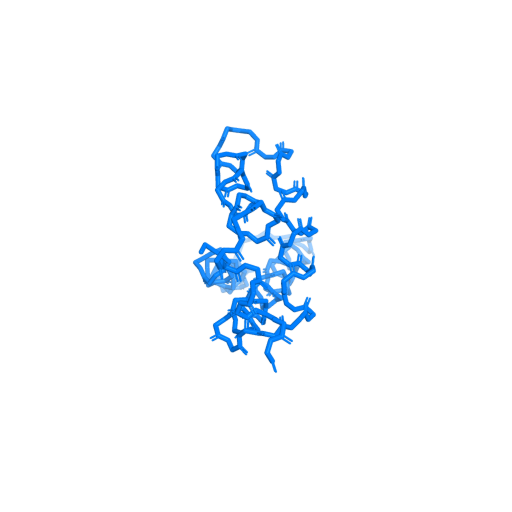92 LYS A O 1
ATOM 684 N N . ASP A 1 93 ? -12.482 5.370 13.744 1.00 91.50 93 ASP A N 1
ATOM 685 C CA . ASP A 1 93 ? -13.876 5.082 14.064 1.00 91.50 93 ASP A CA 1
ATOM 686 C C . ASP A 1 93 ? -14.743 5.064 12.792 1.00 91.50 93 ASP A C 1
ATOM 688 O O . ASP A 1 93 ? -15.603 4.192 12.657 1.00 91.50 93 ASP A O 1
ATOM 692 N N . LEU A 1 94 ? -14.399 5.879 11.783 1.00 91.62 94 LEU A N 1
ATOM 693 C CA . LEU A 1 94 ? -15.052 5.877 10.461 1.00 91.62 94 LEU A CA 1
ATOM 694 C C . LEU A 1 94 ? -14.978 4.523 9.745 1.00 91.62 94 LEU A C 1
ATOM 696 O O . LEU A 1 94 ? -15.850 4.194 8.953 1.00 91.62 94 LEU A O 1
ATOM 700 N N . PHE A 1 95 ? -13.936 3.728 10.004 1.00 89.75 95 PHE A N 1
ATOM 701 C CA . PHE A 1 95 ? -13.802 2.392 9.419 1.00 89.75 95 PHE A CA 1
ATOM 702 C C . PHE A 1 95 ? -14.501 1.313 10.247 1.00 89.75 95 PHE A C 1
ATOM 704 O O . PHE A 1 95 ? -14.428 0.145 9.875 1.00 89.75 95 PHE A O 1
ATOM 711 N N . THR A 1 96 ? -15.076 1.643 11.406 1.00 79.06 96 THR A N 1
ATOM 712 C CA . THR A 1 96 ? -15.694 0.661 12.312 1.00 79.06 96 THR A CA 1
ATOM 713 C C . THR A 1 96 ? -17.210 0.586 12.225 1.00 79.06 96 THR A C 1
ATOM 715 O O . THR A 1 96 ? -17.730 -0.501 12.507 1.00 79.06 96 THR A O 1
ATOM 718 N N . GLU A 1 97 ? -17.851 1.665 11.768 1.00 60.62 97 GLU A N 1
ATOM 719 C CA . GLU A 1 97 ? -19.266 1.730 11.366 1.00 60.62 97 GLU A CA 1
ATOM 720 C C . GLU A 1 97 ? -19.596 0.740 10.232 1.00 60.62 97 GLU A C 1
ATOM 722 O O . GLU A 1 97 ? -20.708 0.166 10.272 1.00 60.62 97 GLU A O 1
#